Protein AF-A0A0L7K2H6-F1 (afdb_monomer_lite)

Foldseek 3Di:
DQDDDQAAADPVPDDPVVSVVVLVVNCVRRVPDLLCSQVSNLVRHDDVVNVVCCVVCPPHHSNPDHDDD

Radius of gyration: 12.14 Å; chains: 1; bounding box: 33×22×25 Å

Structure (mmCIF, N/CA/C/O backbone):
data_AF-A0A0L7K2H6-F1
#
_entry.id   AF-A0A0L7K2H6-F1
#
loop_
_atom_site.group_PDB
_atom_site.id
_atom_site.type_symbol
_atom_site.label_atom_id
_atom_site.label_alt_id
_atom_site.label_comp_id
_atom_site.label_asym_id
_atom_site.label_entity_id
_atom_site.label_seq_id
_atom_site.pdbx_PDB_ins_code
_atom_site.Cartn_x
_atom_site.Cartn_y
_atom_site.Cartn_z
_atom_site.occupancy
_atom_site.B_iso_or_equiv
_atom_site.auth_seq_id
_atom_site.auth_comp_id
_atom_site.auth_asym_id
_atom_site.auth_atom_id
_atom_site.pdbx_PDB_model_num
ATOM 1 N N . MET A 1 1 ? -18.107 -10.097 4.943 1.00 52.03 1 MET A N 1
ATOM 2 C CA . MET A 1 1 ? -17.616 -11.067 3.943 1.00 52.03 1 MET A CA 1
ATOM 3 C C . MET A 1 1 ? -16.502 -10.352 3.196 1.00 52.03 1 MET A C 1
ATOM 5 O O . MET A 1 1 ? -16.789 -9.286 2.672 1.00 52.03 1 MET A O 1
ATOM 9 N N . SER A 1 2 ? -15.252 -10.815 3.260 1.00 70.00 2 SER A N 1
ATOM 10 C CA . SER A 1 2 ? -14.160 -10.207 2.486 1.00 70.00 2 SER A CA 1
ATOM 11 C C . SER A 1 2 ? -14.165 -10.768 1.063 1.00 70.00 2 SER A C 1
ATOM 13 O O . SER A 1 2 ? -14.371 -11.965 0.856 1.00 70.00 2 SER A O 1
ATOM 15 N N . VAL A 1 3 ? -13.988 -9.895 0.076 1.00 78.94 3 VAL A N 1
ATOM 16 C CA . VAL A 1 3 ? -13.957 -10.237 -1.345 1.00 78.94 3 VAL A CA 1
ATOM 17 C C . VAL A 1 3 ? -12.511 -10.512 -1.754 1.00 78.94 3 VAL A C 1
ATOM 19 O O . VAL A 1 3 ? -11.757 -9.586 -2.048 1.00 78.94 3 VAL A O 1
ATOM 22 N N . GLY A 1 4 ? -12.152 -11.798 -1.800 1.00 87.62 4 GLY A N 1
ATOM 23 C CA . GLY A 1 4 ? -10.952 -12.311 -2.470 1.00 87.62 4 GLY A CA 1
ATOM 24 C C . GLY A 1 4 ? -9.609 -11.761 -1.970 1.00 87.62 4 GLY A C 1
ATOM 25 O O . GLY A 1 4 ? -9.489 -11.254 -0.859 1.00 87.62 4 GLY A O 1
ATOM 26 N N . LYS A 1 5 ? -8.580 -11.912 -2.812 1.00 88.38 5 LYS A N 1
ATOM 27 C CA . LYS A 1 5 ? -7.245 -11.318 -2.650 1.00 88.38 5 LYS A CA 1
ATOM 28 C C . LYS A 1 5 ? -6.934 -10.467 -3.880 1.00 88.38 5 LYS A C 1
ATOM 30 O O . LYS A 1 5 ? -7.353 -10.819 -4.982 1.00 88.38 5 LYS A O 1
ATOM 35 N N . ILE A 1 6 ? -6.180 -9.389 -3.698 1.00 91.50 6 ILE A N 1
ATOM 36 C CA . ILE A 1 6 ? -5.601 -8.620 -4.803 1.00 91.50 6 ILE A CA 1
ATOM 37 C C . ILE A 1 6 ? -4.266 -9.253 -5.222 1.00 91.50 6 ILE A C 1
ATOM 39 O O . ILE A 1 6 ? -3.505 -9.704 -4.369 1.00 91.50 6 ILE A O 1
ATOM 43 N N . LYS A 1 7 ? -4.015 -9.358 -6.534 1.00 90.25 7 LYS A N 1
ATOM 44 C CA . LYS A 1 7 ? -2.715 -9.809 -7.066 1.00 90.25 7 LYS A CA 1
ATOM 45 C C . LYS A 1 7 ? -1.689 -8.715 -6.797 1.00 90.25 7 LYS A C 1
ATOM 47 O O . LYS A 1 7 ? -2.032 -7.551 -6.976 1.00 90.25 7 LYS A O 1
ATOM 52 N N . GLU A 1 8 ? -0.469 -9.097 -6.440 1.00 92.06 8 GLU A N 1
ATOM 53 C CA . GLU A 1 8 ? 0.630 -8.147 -6.292 1.00 92.06 8 GLU A CA 1
ATOM 54 C C . GLU A 1 8 ? 0.896 -7.362 -7.587 1.00 92.06 8 GLU A C 1
ATOM 56 O O . GLU A 1 8 ? 0.620 -7.844 -8.696 1.00 92.06 8 GLU A O 1
ATOM 61 N N . PHE A 1 9 ? 1.401 -6.135 -7.451 1.00 92.19 9 PHE A N 1
ATOM 62 C CA . PHE A 1 9 ? 1.860 -5.366 -8.601 1.00 92.19 9 PHE A CA 1
ATOM 63 C C . PHE A 1 9 ? 3.159 -5.960 -9.155 1.00 92.19 9 PHE A C 1
ATOM 65 O O . PHE A 1 9 ? 4.091 -6.270 -8.421 1.00 92.19 9 PHE A O 1
ATOM 72 N N . ASP A 1 10 ? 3.201 -6.105 -10.476 1.00 89.31 10 ASP A N 1
ATOM 73 C CA . ASP A 1 10 ? 4.365 -6.586 -11.208 1.00 89.31 10 ASP A CA 1
ATOM 74 C C . ASP A 1 10 ? 4.846 -5.465 -12.131 1.00 89.31 10 ASP A C 1
ATOM 76 O O . ASP A 1 10 ? 4.131 -5.062 -13.052 1.00 89.31 10 ASP A O 1
ATOM 80 N N . MET A 1 11 ? 6.054 -4.956 -11.878 1.00 87.19 11 MET A N 1
ATOM 81 C CA . MET A 1 11 ? 6.653 -3.879 -12.671 1.00 87.19 11 MET A CA 1
ATOM 82 C C . MET A 1 11 ? 6.949 -4.279 -14.123 1.00 87.19 11 MET A C 1
ATOM 84 O O . MET A 1 11 ? 7.067 -3.399 -14.972 1.00 87.19 11 MET A O 1
ATOM 88 N N . SER A 1 12 ? 7.086 -5.575 -14.420 1.00 84.94 12 SER A N 1
ATOM 89 C CA . SER A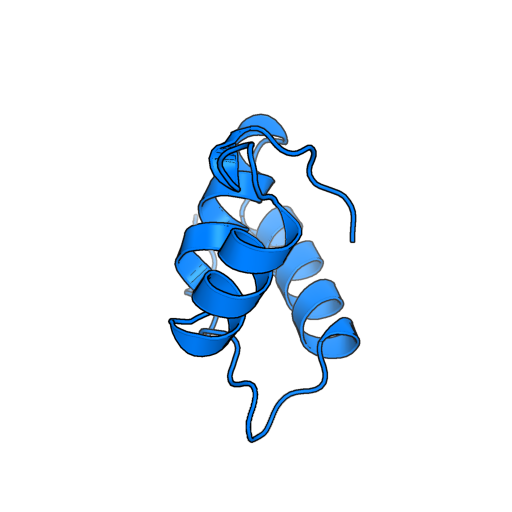 1 12 ? 7.429 -6.071 -15.758 1.00 84.94 12 SER A CA 1
ATOM 90 C C . SER A 1 12 ? 6.219 -6.181 -16.692 1.00 84.94 12 SER A C 1
ATOM 92 O O . SER A 1 12 ? 6.359 -6.050 -17.907 1.00 84.94 12 SER A O 1
ATOM 94 N N . GLU A 1 13 ? 5.025 -6.366 -16.127 1.00 77.12 13 GLU A N 1
ATOM 95 C CA . GLU A 1 13 ? 3.775 -6.574 -16.872 1.00 77.12 13 GLU A CA 1
ATOM 96 C C . GLU A 1 13 ? 2.767 -5.425 -16.686 1.00 77.12 13 GLU A C 1
ATOM 98 O O . GLU A 1 13 ? 1.804 -5.291 -17.445 1.00 77.12 13 GLU A O 1
ATOM 103 N N . GLY A 1 14 ? 2.929 -4.627 -15.629 1.00 73.44 14 GLY A N 1
ATOM 104 C CA . GLY A 1 14 ? 1.854 -3.830 -15.055 1.00 73.44 14 GLY A CA 1
ATOM 105 C C . GLY A 1 14 ? 1.849 -2.351 -15.435 1.00 73.44 14 GLY A C 1
ATOM 106 O O . GLY A 1 14 ? 2.862 -1.660 -15.421 1.00 73.44 14 GLY A O 1
ATOM 107 N N . ASN A 1 15 ? 0.645 -1.816 -15.653 1.00 87.62 15 ASN A N 1
ATOM 108 C CA . ASN A 1 15 ? 0.386 -0.378 -15.621 1.00 87.62 15 ASN A CA 1
ATOM 109 C C . ASN A 1 15 ? 0.012 0.037 -14.188 1.00 87.62 15 ASN A C 1
ATOM 111 O O . ASN A 1 15 ? -1.029 -0.391 -13.681 1.00 87.62 15 ASN A O 1
ATOM 115 N N . TRP A 1 16 ? 0.833 0.884 -13.557 1.00 89.62 16 TRP A N 1
ATOM 116 C CA . TRP A 1 16 ? 0.622 1.349 -12.179 1.00 89.62 16 TRP A CA 1
ATOM 117 C C . TRP A 1 16 ? -0.762 1.972 -11.959 1.00 89.62 16 TRP A C 1
ATOM 119 O O . TRP A 1 16 ? -1.428 1.652 -10.980 1.00 89.62 16 TRP A O 1
ATOM 129 N N . ARG A 1 17 ? -1.253 2.781 -12.909 1.00 90.69 17 ARG A N 1
ATOM 130 C CA . ARG A 1 17 ? -2.580 3.417 -12.803 1.00 90.69 17 ARG A CA 1
ATOM 131 C C . ARG A 1 17 ? -3.699 2.378 -12.782 1.00 90.69 17 ARG A C 1
ATOM 133 O O . ARG A 1 17 ? -4.555 2.407 -11.909 1.00 90.69 17 ARG A O 1
ATOM 140 N N . ALA A 1 18 ? -3.632 1.392 -13.678 1.00 91.12 18 ALA A N 1
ATOM 141 C CA . ALA A 1 18 ? -4.611 0.305 -13.721 1.00 91.12 18 ALA A CA 1
ATOM 142 C C . ALA A 1 18 ? -4.531 -0.621 -12.490 1.00 91.12 18 ALA A C 1
ATOM 144 O O . ALA A 1 18 ? -5.506 -1.286 -12.131 1.00 91.12 18 ALA A O 1
ATOM 145 N N . TYR A 1 19 ? -3.364 -0.725 -11.851 1.00 93.19 19 TYR A N 1
ATOM 146 C CA . TYR A 1 19 ? -3.232 -1.394 -10.560 1.00 93.19 19 TYR A CA 1
ATOM 147 C C . TYR A 1 19 ? -3.901 -0.583 -9.442 1.00 93.19 19 TYR A C 1
ATOM 149 O O . TYR A 1 19 ? -4.706 -1.151 -8.704 1.00 93.19 19 TYR A O 1
ATOM 157 N N . GLY A 1 20 ? -3.658 0.730 -9.391 1.00 93.50 20 GLY A N 1
ATOM 158 C CA . GLY A 1 20 ? -4.312 1.655 -8.465 1.00 93.50 20 GLY A CA 1
ATOM 159 C C . GLY A 1 20 ? -5.839 1.601 -8.547 1.00 93.50 20 GLY A C 1
ATOM 160 O O . GLY A 1 20 ? -6.498 1.370 -7.536 1.00 93.50 20 GLY A O 1
ATOM 161 N N . ASP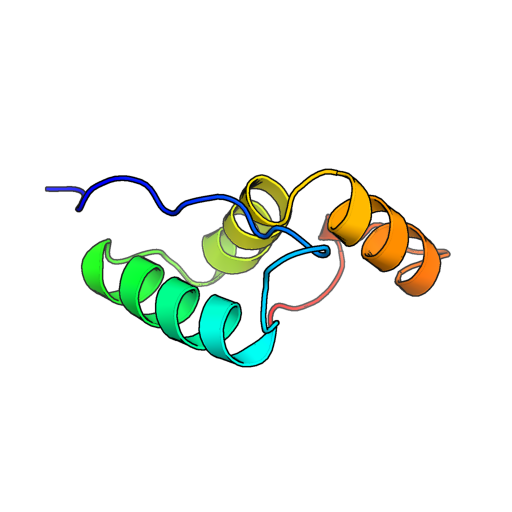 A 1 21 ? -6.408 1.663 -9.755 1.00 93.81 21 ASP A N 1
ATOM 162 C CA . ASP A 1 21 ? -7.863 1.577 -9.960 1.00 93.81 21 ASP A CA 1
ATOM 163 C C . ASP A 1 21 ? -8.460 0.279 -9.382 1.00 93.81 21 ASP A C 1
ATOM 165 O O . ASP A 1 21 ? -9.515 0.277 -8.738 1.00 93.81 21 ASP A O 1
ATOM 169 N N . ARG A 1 22 ? -7.776 -0.857 -9.578 1.00 93.25 22 ARG A N 1
ATOM 170 C CA . ARG A 1 22 ? -8.199 -2.151 -9.016 1.00 93.25 22 ARG A CA 1
ATOM 171 C C . ARG A 1 22 ? -8.046 -2.193 -7.498 1.00 93.25 22 ARG A C 1
ATOM 173 O O . ARG A 1 22 ? -8.877 -2.814 -6.834 1.00 93.25 22 ARG A O 1
ATOM 180 N N . MET A 1 23 ? -7.016 -1.549 -6.955 1.00 94.31 23 MET A N 1
ATOM 181 C CA . MET A 1 23 ? -6.785 -1.447 -5.516 1.00 94.31 23 MET A CA 1
ATOM 182 C C . MET A 1 23 ? -7.874 -0.616 -4.829 1.00 94.31 23 MET A C 1
ATOM 184 O O . MET A 1 23 ? -8.424 -1.067 -3.825 1.00 94.31 23 MET A O 1
ATOM 188 N N . GLU A 1 24 ? -8.302 0.501 -5.421 1.00 95.06 24 GLU A N 1
ATOM 189 C CA . GLU A 1 24 ? -9.444 1.281 -4.923 1.00 95.06 24 GLU A CA 1
ATOM 190 C C . GLU A 1 24 ? -10.740 0.463 -4.909 1.00 95.06 24 GLU A C 1
ATOM 192 O O . GLU A 1 24 ? -11.485 0.455 -3.923 1.00 95.06 24 GLU A O 1
ATOM 197 N N . MET A 1 25 ? -11.005 -0.304 -5.973 1.00 95.00 25 MET A N 1
ATOM 198 C CA . MET A 1 25 ? -12.165 -1.201 -5.996 1.00 95.00 25 MET A CA 1
ATOM 199 C C . MET A 1 25 ? -12.061 -2.302 -4.937 1.00 95.00 25 MET A C 1
ATOM 201 O O . MET A 1 25 ? -13.068 -2.639 -4.310 1.00 95.00 25 MET A O 1
ATOM 205 N N . TYR A 1 26 ? -10.862 -2.836 -4.695 1.00 95.38 26 TYR A N 1
ATOM 206 C CA . TYR A 1 26 ? -10.621 -3.821 -3.643 1.00 95.38 26 TYR A CA 1
ATOM 207 C C . TYR A 1 26 ? -10.888 -3.239 -2.250 1.00 95.38 26 TYR A C 1
ATOM 209 O O . TYR A 1 26 ? -11.576 -3.878 -1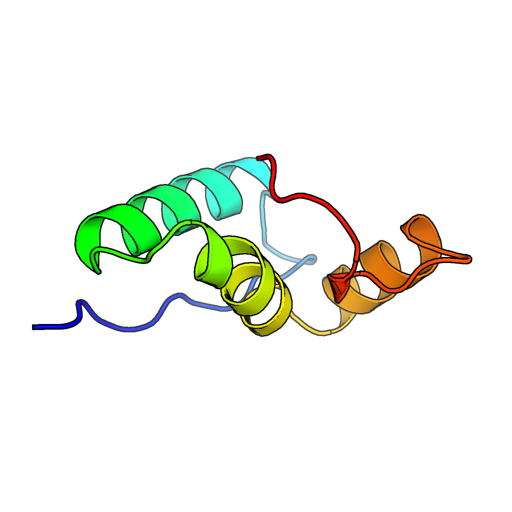.448 1.00 95.38 26 TYR A O 1
ATOM 217 N N . PHE A 1 27 ? -10.423 -2.018 -1.973 1.00 95.25 27 PHE A N 1
ATOM 218 C CA . PHE A 1 27 ? -10.696 -1.314 -0.718 1.00 95.25 27 PHE A CA 1
ATOM 219 C C . PHE A 1 27 ? -12.185 -1.083 -0.507 1.00 95.25 27 PHE A C 1
ATOM 221 O O . PHE A 1 27 ? -12.717 -1.414 0.556 1.00 95.25 27 PHE A O 1
ATOM 228 N N . LYS A 1 28 ? -12.877 -0.608 -1.545 1.00 95.25 28 LYS A N 1
ATOM 229 C CA . LYS A 1 28 ? -14.324 -0.392 -1.516 1.00 95.25 28 LYS A CA 1
ATOM 230 C C . LYS A 1 28 ? -15.094 -1.690 -1.272 1.00 95.25 28 LYS A C 1
ATOM 232 O O . LYS A 1 28 ? -15.973 -1.724 -0.415 1.00 95.25 28 LYS A O 1
ATOM 237 N N . ALA A 1 29 ? -14.758 -2.761 -1.989 1.00 95.50 29 ALA A N 1
ATOM 238 C CA . ALA A 1 29 ? -15.430 -4.055 -1.871 1.00 95.50 29 ALA A CA 1
ATOM 239 C C . ALA A 1 29 ? -15.246 -4.700 -0.487 1.00 95.50 29 ALA A C 1
ATOM 241 O O . ALA A 1 29 ? -16.121 -5.427 -0.022 1.00 95.50 29 ALA A O 1
ATOM 242 N N . ASN A 1 30 ? -14.120 -4.423 0.173 1.00 95.38 30 ASN A N 1
ATOM 243 C CA . ASN A 1 30 ? -13.772 -4.984 1.476 1.00 95.38 30 ASN A CA 1
ATOM 244 C C . ASN A 1 30 ? -14.043 -4.038 2.656 1.00 95.38 30 ASN A C 1
ATOM 246 O O . ASN A 1 30 ? -13.717 -4.395 3.787 1.00 95.38 30 ASN A O 1
ATOM 250 N N . ALA A 1 31 ? -14.637 -2.862 2.413 1.00 95.25 31 ALA A N 1
ATOM 251 C CA . ALA A 1 31 ? -14.852 -1.822 3.423 1.00 95.25 31 ALA A CA 1
ATOM 252 C C . ALA A 1 31 ? -13.572 -1.509 4.228 1.00 95.25 31 ALA A C 1
ATOM 254 O O . ALA A 1 31 ? -13.589 -1.406 5.457 1.00 95.25 31 ALA A O 1
ATOM 255 N N . VAL A 1 32 ? -12.444 -1.407 3.519 1.00 95.06 32 VAL A N 1
ATOM 256 C CA . VAL A 1 32 ? -11.137 -1.109 4.111 1.00 95.06 32 VAL A CA 1
ATOM 257 C C . VAL A 1 32 ? -11.155 0.307 4.674 1.00 95.06 32 VAL A C 1
ATOM 259 O O . VAL A 1 32 ? -11.530 1.255 3.986 1.00 95.06 32 VAL A O 1
ATOM 262 N N . LYS A 1 33 ? -10.756 0.439 5.940 1.00 96.00 33 LYS A N 1
ATOM 263 C CA . LYS A 1 33 ? -10.638 1.737 6.607 1.00 96.00 33 LYS A CA 1
ATOM 264 C C . LYS A 1 33 ? -9.460 2.531 6.047 1.00 96.00 33 LYS A C 1
ATOM 266 O O . LYS A 1 33 ? -8.478 1.933 5.612 1.00 96.00 33 LYS A O 1
ATOM 271 N N . GLU A 1 34 ? -9.538 3.857 6.108 1.00 94.62 34 GLU A N 1
ATOM 272 C CA . GLU A 1 34 ? -8.527 4.747 5.525 1.00 94.62 34 GLU A CA 1
ATOM 273 C C . GLU A 1 34 ? -7.118 4.456 6.058 1.00 94.62 34 GLU A C 1
ATOM 275 O O . GLU A 1 34 ? -6.176 4.306 5.284 1.00 94.62 34 GLU A O 1
ATOM 280 N N . GLU A 1 35 ? -6.986 4.235 7.369 1.00 94.94 35 GLU A N 1
ATOM 281 C CA . GLU A 1 35 ? -5.710 3.937 8.025 1.00 94.94 35 GLU A CA 1
ATOM 282 C C . GLU A 1 35 ? -5.080 2.598 7.600 1.00 94.94 35 GLU A C 1
ATOM 284 O O . GLU A 1 35 ? -3.907 2.344 7.871 1.00 94.94 35 GLU A O 1
ATOM 289 N N . LEU A 1 36 ? -5.847 1.730 6.934 1.00 95.69 36 LEU A N 1
ATOM 290 C CA . LEU A 1 36 ? -5.392 0.426 6.456 1.00 95.69 36 LEU A CA 1
ATOM 291 C C . LEU A 1 36 ? -4.996 0.434 4.976 1.00 95.69 36 LEU A C 1
ATOM 293 O O . LEU A 1 36 ? -4.352 -0.517 4.531 1.00 95.69 36 LEU A O 1
ATOM 297 N N . LYS A 1 37 ? -5.323 1.486 4.216 1.00 95.88 37 LYS A N 1
ATOM 298 C CA . LYS A 1 37 ? -5.034 1.540 2.777 1.00 95.88 37 LYS A CA 1
ATOM 299 C C . LYS A 1 37 ? -3.538 1.531 2.480 1.00 95.88 37 LYS A C 1
ATOM 301 O O . LYS A 1 37 ? -3.084 0.679 1.719 1.00 95.88 37 LYS A O 1
ATOM 306 N N . LEU A 1 38 ? -2.759 2.403 3.130 1.00 95.88 38 LEU A N 1
ATOM 307 C CA . LEU A 1 38 ? -1.303 2.456 2.942 1.00 95.88 38 LEU A CA 1
ATOM 308 C C . LEU A 1 38 ? -0.613 1.128 3.306 1.00 95.88 38 LEU A C 1
ATOM 310 O O . LEU A 1 38 ? 0.134 0.617 2.469 1.00 95.88 38 L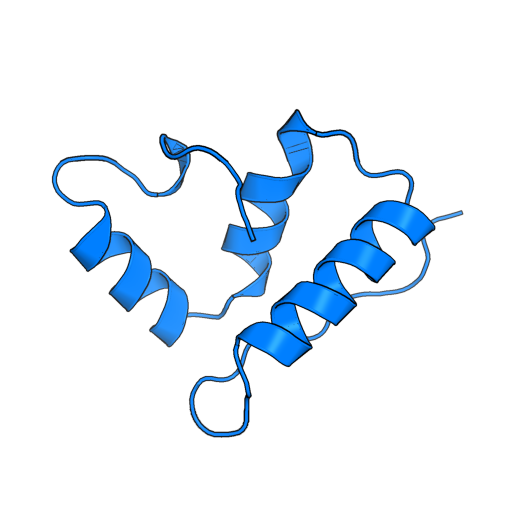EU A O 1
ATOM 314 N N . PRO A 1 39 ? -0.857 0.519 4.487 1.00 95.69 39 PRO A N 1
ATOM 315 C CA . PRO A 1 39 ? -0.284 -0.786 4.808 1.00 95.69 39 PRO A CA 1
ATOM 316 C C . PRO A 1 39 ? -0.624 -1.874 3.786 1.00 95.69 39 PRO A C 1
ATOM 318 O O . PRO A 1 39 ? 0.248 -2.667 3.436 1.00 95.69 39 PRO A O 1
ATOM 321 N N . ILE A 1 40 ? -1.866 -1.917 3.288 1.00 94.94 40 ILE A N 1
ATOM 322 C CA . ILE A 1 40 ? -2.270 -2.921 2.296 1.00 94.94 40 ILE A CA 1
ATOM 323 C C . ILE A 1 40 ? -1.602 -2.657 0.943 1.00 94.94 40 ILE A C 1
ATOM 325 O O . ILE A 1 40 ? -1.152 -3.613 0.311 1.00 94.94 40 ILE A O 1
ATOM 329 N N . LEU A 1 41 ? -1.495 -1.395 0.514 1.00 94.69 41 LEU A N 1
ATOM 330 C CA . LEU A 1 41 ? -0.774 -1.020 -0.703 1.00 94.69 41 LEU A CA 1
ATOM 331 C C . LEU A 1 41 ? 0.688 -1.478 -0.623 1.00 94.69 41 LEU A C 1
ATOM 333 O O . LEU A 1 41 ? 1.144 -2.188 -1.516 1.00 94.69 41 LEU A O 1
ATOM 337 N N . ILE A 1 42 ? 1.389 -1.137 0.466 1.00 95.06 42 ILE A N 1
ATOM 338 C CA . ILE A 1 42 ? 2.785 -1.541 0.712 1.00 95.06 42 ILE A CA 1
ATOM 339 C C . ILE A 1 42 ? 2.930 -3.064 0.688 1.00 95.06 42 ILE A C 1
ATOM 341 O O . ILE A 1 42 ? 3.829 -3.582 0.036 1.00 95.06 42 ILE A O 1
ATOM 345 N N . ALA A 1 43 ? 2.025 -3.791 1.342 1.00 93.50 43 ALA A N 1
ATOM 346 C CA . ALA A 1 43 ? 2.069 -5.250 1.372 1.00 93.50 43 ALA A CA 1
ATOM 347 C C . ALA A 1 43 ? 1.757 -5.911 0.017 1.00 93.50 43 ALA A C 1
ATOM 349 O O . ALA A 1 43 ? 2.054 -7.087 -0.154 1.00 93.50 43 ALA A O 1
ATOM 350 N N . SER A 1 44 ? 1.140 -5.186 -0.922 1.00 92.88 44 SER A N 1
ATOM 351 C CA . SER A 1 44 ? 0.661 -5.742 -2.194 1.00 92.88 44 SER A CA 1
ATOM 352 C C . SER A 1 44 ? 1.422 -5.216 -3.420 1.00 92.88 44 SER A C 1
ATOM 354 O O . SER A 1 44 ? 1.123 -5.627 -4.533 1.00 92.88 44 SER A O 1
ATOM 356 N N . MET A 1 45 ? 2.380 -4.293 -3.286 1.00 90.06 45 MET A N 1
ATOM 357 C CA . MET A 1 45 ? 3.053 -3.687 -4.453 1.00 90.06 45 MET A CA 1
ATOM 358 C C . MET A 1 45 ? 4.206 -4.52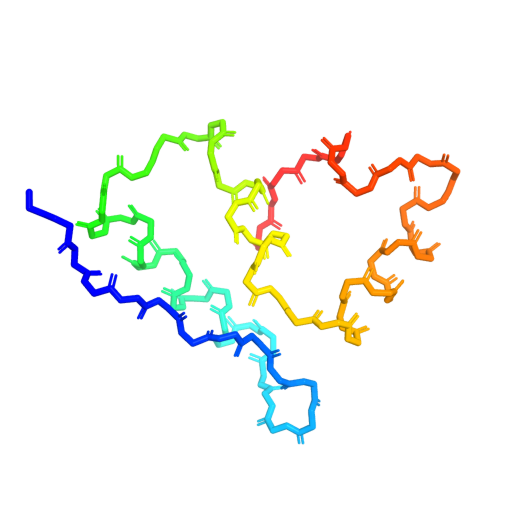3 -5.042 1.00 90.06 45 MET A C 1
ATOM 360 O O . MET A 1 45 ? 4.696 -4.178 -6.112 1.00 90.06 45 MET A O 1
ATOM 364 N N . GLY A 1 46 ? 4.608 -5.615 -4.383 1.00 91.44 46 GLY A N 1
ATOM 365 C CA . GLY A 1 46 ? 5.733 -6.460 -4.801 1.00 91.44 46 GLY A CA 1
ATOM 366 C C . GLY A 1 46 ? 7.108 -5.847 -4.497 1.00 91.44 46 GLY A C 1
ATOM 367 O O . GLY A 1 46 ? 7.239 -4.636 -4.301 1.00 91.44 46 GLY A O 1
ATOM 368 N N . ASP A 1 47 ? 8.144 -6.691 -4.463 1.00 93.50 47 ASP A N 1
ATOM 369 C CA . ASP A 1 47 ? 9.484 -6.318 -3.980 1.00 93.50 47 ASP A CA 1
ATOM 370 C C . ASP A 1 47 ? 10.105 -5.157 -4.772 1.00 93.50 47 ASP A C 1
ATOM 372 O O . ASP A 1 47 ? 10.511 -4.156 -4.186 1.00 93.50 47 ASP A O 1
ATOM 376 N N . ALA A 1 48 ? 10.109 -5.234 -6.107 1.00 93.56 48 ALA A N 1
ATOM 377 C CA . ALA A 1 48 ? 10.745 -4.220 -6.955 1.00 93.56 48 ALA A CA 1
ATOM 378 C C . ALA A 1 48 ? 10.100 -2.826 -6.818 1.00 93.56 48 ALA A C 1
ATOM 380 O O . ALA A 1 48 ? 10.793 -1.808 -6.792 1.00 93.56 48 ALA A O 1
ATOM 381 N N . ALA A 1 49 ? 8.769 -2.763 -6.702 1.00 93.56 49 ALA A N 1
ATOM 382 C CA . ALA A 1 49 ? 8.081 -1.488 -6.516 1.00 93.56 49 ALA A CA 1
ATOM 383 C C . ALA A 1 49 ? 8.271 -0.950 -5.093 1.00 93.56 49 ALA A C 1
ATOM 385 O O . ALA A 1 49 ? 8.372 0.263 -4.904 1.00 93.56 49 ALA A O 1
ATOM 386 N N . TYR A 1 50 ? 8.355 -1.838 -4.098 1.00 94.69 50 TYR A N 1
ATOM 387 C CA . TYR A 1 50 ? 8.642 -1.455 -2.722 1.00 94.69 50 TYR A CA 1
ATOM 388 C C . TYR A 1 50 ? 10.069 -0.917 -2.547 1.00 94.69 50 TYR A C 1
ATOM 390 O O . TYR A 1 50 ? 10.262 0.063 -1.822 1.00 94.69 50 TYR A O 1
ATOM 398 N N . GLU A 1 51 ? 11.061 -1.505 -3.220 1.00 95.62 51 GLU A N 1
ATOM 399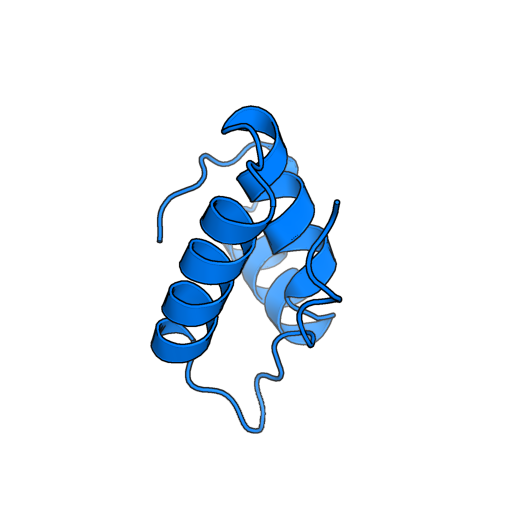 C CA . GLU A 1 51 ? 12.432 -0.980 -3.260 1.00 95.62 51 GLU A CA 1
ATOM 400 C C . GLU A 1 51 ? 12.453 0.436 -3.843 1.00 95.62 51 GLU A C 1
ATOM 402 O O . GLU A 1 51 ? 12.933 1.360 -3.185 1.00 95.62 51 GLU A O 1
ATOM 407 N N . LEU A 1 52 ? 11.816 0.646 -5.002 1.00 94.88 52 LEU A N 1
ATOM 408 C CA . LEU A 1 52 ? 11.695 1.974 -5.608 1.00 94.88 52 LEU A CA 1
ATOM 409 C C . LEU A 1 52 ? 11.004 2.976 -4.671 1.00 94.88 52 LEU A C 1
ATOM 411 O O . LEU A 1 52 ? 11.463 4.107 -4.520 1.00 94.88 52 LEU A O 1
ATOM 415 N N . LEU A 1 53 ? 9.910 2.577 -4.018 1.00 94.69 53 LEU A N 1
ATOM 416 C CA . LEU A 1 53 ? 9.223 3.433 -3.052 1.00 94.69 53 LEU A CA 1
ATOM 417 C C . LEU A 1 53 ? 10.122 3.773 -1.858 1.00 94.69 53 LEU A C 1
ATOM 419 O O . LEU A 1 53 ? 10.091 4.902 -1.377 1.00 94.69 53 LEU A O 1
ATOM 423 N N . SER A 1 54 ? 10.918 2.819 -1.378 1.00 96.44 54 SER A N 1
ATOM 424 C CA . SER A 1 54 ? 11.848 3.021 -0.263 1.00 96.44 54 SER A CA 1
ATOM 425 C C . SER A 1 54 ? 12.942 4.026 -0.614 1.00 96.44 54 SER A C 1
ATOM 427 O O . SER A 1 54 ? 13.225 4.917 0.190 1.00 96.44 54 SER A O 1
ATOM 429 N N . ASP A 1 55 ? 13.487 3.942 -1.827 1.00 97.31 55 ASP A N 1
ATOM 430 C CA . ASP A 1 55 ? 14.466 4.903 -2.337 1.00 97.31 55 ASP A CA 1
ATOM 431 C C . ASP A 1 55 ? 13.864 6.309 -2.452 1.00 97.31 55 ASP A C 1
ATOM 433 O O . ASP A 1 55 ? 14.476 7.288 -2.019 1.00 97.31 55 ASP A O 1
ATOM 437 N N . LEU A 1 56 ? 12.634 6.413 -2.969 1.00 95.31 56 LEU A N 1
ATOM 438 C CA . LEU A 1 56 ? 11.914 7.683 -3.107 1.00 95.31 56 LEU A CA 1
ATOM 439 C C . LEU A 1 56 ? 11.482 8.284 -1.761 1.00 95.31 56 LEU A C 1
ATOM 441 O O . LEU A 1 56 ? 11.427 9.505 -1.621 1.00 95.31 56 LEU A O 1
ATOM 445 N N . ALA A 1 57 ? 11.158 7.448 -0.773 1.00 95.69 57 ALA A N 1
ATOM 446 C CA . ALA A 1 57 ? 10.715 7.883 0.550 1.00 95.69 57 ALA A CA 1
ATOM 447 C C . ALA A 1 57 ? 11.871 8.381 1.430 1.00 95.69 57 ALA A C 1
ATOM 449 O O . ALA A 1 57 ? 11.632 9.095 2.411 1.00 95.69 57 ALA A O 1
ATOM 450 N N . SER A 1 58 ? 13.110 8.007 1.102 1.00 94.81 58 SER A N 1
ATOM 451 C CA . SER A 1 58 ? 14.302 8.351 1.872 1.00 94.81 58 SER A CA 1
ATOM 452 C C . SER A 1 58 ? 14.403 9.867 2.124 1.00 94.81 58 SER A C 1
ATOM 454 O O . SER A 1 58 ? 14.217 10.663 1.202 1.00 94.81 58 SER A O 1
ATOM 456 N N . PRO A 1 59 ? 14.677 10.314 3.369 1.00 95.19 59 PRO A N 1
ATOM 457 C CA . PRO A 1 59 ? 15.126 9.538 4.535 1.00 95.19 59 PRO A CA 1
ATOM 458 C C . PRO A 1 59 ? 13.996 8.954 5.405 1.00 95.19 59 PRO A C 1
ATOM 460 O O . PRO A 1 59 ? 14.259 8.409 6.480 1.00 95.19 59 PRO A O 1
ATOM 463 N N . LYS A 1 60 ? 12.730 9.108 5.008 1.00 96.38 60 LYS A N 1
ATOM 464 C CA . LYS A 1 60 ? 11.574 8.569 5.735 1.00 96.38 60 LYS A CA 1
ATOM 465 C C . LYS A 1 60 ? 11.309 7.118 5.322 1.00 96.38 60 LYS A C 1
ATOM 467 O O . LYS A 1 60 ? 11.756 6.649 4.283 1.00 96.38 60 LYS A O 1
ATOM 472 N N . LYS A 1 61 ? 10.554 6.394 6.153 1.00 94.75 61 LYS A N 1
ATOM 473 C CA . LYS A 1 61 ? 10.048 5.061 5.796 1.00 94.75 61 LYS A CA 1
ATOM 474 C C . LYS A 1 61 ? 8.801 5.196 4.915 1.00 94.75 61 LYS A C 1
ATOM 476 O O . LYS A 1 61 ? 7.987 6.071 5.216 1.00 94.75 61 LYS A O 1
ATOM 481 N N . PRO A 1 62 ? 8.569 4.290 3.948 1.00 95.50 62 PRO A N 1
ATOM 482 C CA . PRO A 1 62 ? 7.319 4.245 3.184 1.00 95.50 62 PRO A CA 1
ATOM 483 C C . PRO A 1 62 ? 6.057 4.250 4.058 1.00 95.50 62 PRO A C 1
ATOM 485 O O . PRO A 1 62 ? 5.077 4.911 3.742 1.00 95.50 62 PRO A O 1
ATOM 488 N N . SER A 1 63 ? 6.102 3.586 5.217 1.00 95.00 63 SER A N 1
ATOM 489 C CA . SER A 1 63 ? 4.989 3.531 6.177 1.00 95.00 63 SER A CA 1
ATOM 490 C C . SER A 1 63 ? 4.662 4.862 6.867 1.00 95.00 63 SER A C 1
ATOM 492 O O . SER A 1 63 ? 3.699 4.924 7.623 1.00 95.00 63 SER A O 1
ATOM 494 N N . ALA A 1 64 ? 5.501 5.886 6.703 1.00 95.50 64 ALA A N 1
ATOM 495 C CA . ALA A 1 64 ? 5.304 7.225 7.257 1.00 95.50 64 ALA A CA 1
ATOM 496 C C . ALA A 1 64 ? 4.824 8.237 6.200 1.00 95.50 64 ALA A C 1
ATOM 498 O O . ALA A 1 64 ? 4.758 9.430 6.494 1.00 95.50 64 ALA A O 1
ATOM 499 N N . LEU A 1 65 ? 4.560 7.778 4.973 1.00 92.50 65 LEU A N 1
ATOM 500 C CA . LEU A 1 65 ? 3.942 8.576 3.920 1.00 92.50 65 LEU A CA 1
ATOM 501 C C . LEU A 1 65 ? 2.421 8.621 4.100 1.00 92.50 65 LEU A C 1
ATOM 503 O O . LEU A 1 65 ? 1.853 7.889 4.908 1.00 92.50 65 LEU A O 1
ATOM 507 N N . GLU A 1 66 ? 1.769 9.487 3.335 1.00 90.62 66 GLU A N 1
ATOM 508 C CA . GLU A 1 66 ? 0.314 9.527 3.227 1.00 90.62 66 GLU A CA 1
ATOM 509 C C . GLU A 1 66 ? -0.130 8.712 2.008 1.00 90.62 66 GLU A C 1
ATOM 511 O O . GLU A 1 66 ? 0.607 8.577 1.030 1.00 90.62 66 GLU A O 1
ATOM 516 N N . TYR A 1 67 ? -1.317 8.113 2.095 1.00 88.31 67 TYR A N 1
ATOM 517 C CA . TYR A 1 67 ? -1.901 7.371 0.985 1.00 88.31 67 TYR A CA 1
ATOM 518 C C . TYR A 1 67 ? -2.584 8.333 0.011 1.00 88.31 67 TYR A C 1
ATOM 520 O O . TYR A 1 67 ? -3.550 8.994 0.386 1.00 88.31 67 TYR A O 1
ATOM 528 N N . GLU A 1 68 ? -2.120 8.358 -1.236 1.00 80.88 68 GLU A N 1
ATOM 529 C CA . GLU A 1 68 ? -2.762 9.056 -2.352 1.00 80.88 68 GLU A CA 1
ATOM 530 C C . GLU A 1 68 ? -2.473 8.274 -3.648 1.00 80.88 68 GLU A C 1
ATOM 532 O O . GLU A 1 68 ? -1.330 7.861 -3.873 1.00 80.88 68 GLU A O 1
ATOM 537 N N . LEU A 1 69 ? -3.505 8.018 -4.461 1.00 68.69 69 LEU A N 1
ATOM 538 C CA . LEU A 1 69 ? -3.411 7.342 -5.766 1.00 68.69 69 LEU A CA 1
ATOM 539 C C . LEU A 1 69 ? -3.763 8.291 -6.913 1.00 68.69 69 LEU A C 1
ATOM 541 O O . LEU A 1 69 ? -4.755 9.039 -6.768 1.00 68.69 69 LEU A O 1
#

Secondary structure (DSSP, 8-state):
-----PPPP-TTT--HHHHHHHHHHHHHHTT--HHHHHHHHHHHS-HHHHHHHHHHHTTS-GGGSPP--

Sequence (69 aa):
MSVGKIKEFDMSEGNWRAYGDRMEMYFKANAVKEELKLPILIASMGDAAYELLSDLASPKKPSALEYEL

pLDDT: mean 91.22, std 7.64, range [52.03, 97.31]

Organism: Operophtera brumata (NCBI:txid104452)